Protein AF-W1TYW4-F1 (afdb_monomer)

Sequence (123 aa):
MKIKEFNYKGFNCFIKRISMGSLSGLALGLKDFRRNSRGWLCGYVALPEGHPLHGKKYYEMDDEINDVPHFGLTYSEFEGDDWVIGFDCNHAFDTPATNTVEFVEGNIKEIVDTILEIYPEGE

Secondary structure (DSSP, 8-state):
-EEEEEEETTEEEEEEEE---TTHHHHS--SGGGG-TT-EEEEEEEE-TT-TTTT--GGGS-HHHHSSSTT---EEEEETTEEEEEEE---TT--GGGSSHHHHHHHHHHHHHHHHHHS-TT-

Solvent-accessible surface area (backbone atoms only — not 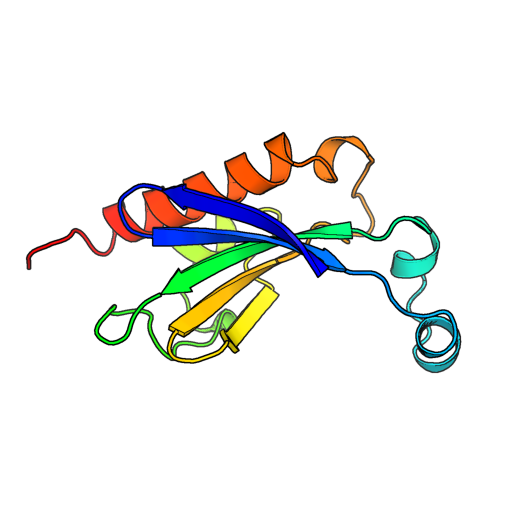comparable to full-atom values): 7156 Å² total; per-residue (Å²): 88,79,78,46,74,48,76,54,96,88,34,50,31,39,33,31,46,50,63,81,56,88,68,57,57,71,76,67,75,53,67,68,71,71,78,45,94,84,38,32,42,28,29,32,43,41,31,49,85,88,42,94,64,45,82,54,44,41,91,71,51,58,63,78,52,26,61,68,21,71,94,21,49,76,35,51,48,75,61,88,86,26,30,30,38,26,30,57,41,79,52,92,83,56,48,77,76,54,49,37,72,69,48,36,50,51,35,44,48,52,38,52,52,46,45,44,72,77,57,54,92,89,126

pLDDT: mean 86.85, std 16.68, range [41.28, 98.62]

Radius of gyration: 14.81 Å; Cα contacts (8 Å, |Δi|>4): 207; chains: 1; bounding box: 27×28×47 Å

Organism: NCBI:txid1403946

Foldseek 3Di:
DWPDWDDDPNWTKTKDFDADDPVVCVVPVPPLRVPDPRGAIKIKTWDAPPQPCWPPFQVRDDCLLQPQADRGWDDWDDDPRTIMTIGIQRDSPHDVVCRDPVNRVVRNNSNVVSSCVVRPPDD

Mean predicted aligned error: 6.23 Å

Structure (mmCIF, N/CA/C/O backbone):
data_AF-W1TYW4-F1
#
_entry.id   AF-W1TYW4-F1
#
loop_
_atom_site.group_PDB
_atom_site.id
_atom_site.type_symbol
_atom_site.label_atom_id
_atom_site.label_alt_id
_atom_site.label_comp_id
_atom_site.label_asym_id
_atom_site.label_entity_id
_atom_site.label_seq_id
_atom_site.pdbx_PDB_ins_code
_atom_site.Cartn_x
_atom_site.Cartn_y
_atom_site.Cartn_z
_atom_site.occupancy
_atom_site.B_iso_or_equiv
_atom_site.auth_seq_id
_atom_site.auth_comp_id
_atom_site.auth_asym_id
_atom_site.auth_atom_id
_atom_site.pdbx_PDB_model_num
ATOM 1 N N . MET A 1 1 ? 0.417 -14.014 -6.531 1.00 82.00 1 MET A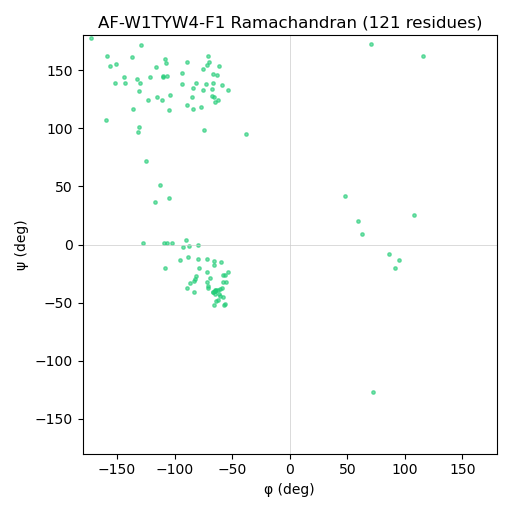 N 1
ATOM 2 C CA . MET A 1 1 ? 1.186 -14.811 -5.538 1.00 82.00 1 MET A CA 1
ATOM 3 C C . MET A 1 1 ? 1.861 -13.851 -4.570 1.00 82.00 1 MET A C 1
ATOM 5 O O . MET A 1 1 ? 2.451 -12.891 -5.060 1.00 82.00 1 MET A O 1
ATOM 9 N N . LYS A 1 2 ? 1.766 -14.068 -3.249 1.00 89.50 2 LYS A N 1
ATO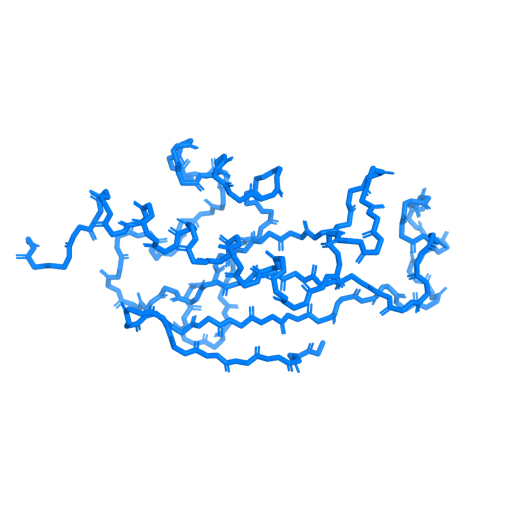M 10 C CA . LYS A 1 2 ? 2.559 -13.303 -2.271 1.00 89.50 2 LYS A CA 1
ATOM 11 C C . LYS A 1 2 ? 4.032 -13.679 -2.437 1.00 89.50 2 LYS A C 1
ATOM 13 O O . LYS A 1 2 ? 4.355 -14.861 -2.503 1.00 89.50 2 LYS A O 1
ATOM 18 N N . ILE A 1 3 ? 4.895 -12.683 -2.597 1.00 94.69 3 ILE A N 1
ATOM 19 C CA . ILE A 1 3 ? 6.341 -12.884 -2.769 1.00 94.69 3 ILE A CA 1
ATOM 20 C C . ILE A 1 3 ? 7.139 -12.449 -1.540 1.00 94.69 3 ILE A C 1
ATOM 22 O O . ILE A 1 3 ? 8.277 -12.877 -1.378 1.00 94.69 3 ILE A O 1
ATOM 26 N N . LYS A 1 4 ? 6.548 -11.600 -0.695 1.00 97.56 4 LYS A N 1
ATOM 27 C CA . LYS A 1 4 ? 7.109 -11.150 0.574 1.00 97.56 4 LYS A CA 1
ATOM 28 C C . LYS A 1 4 ? 5.971 -10.807 1.525 1.00 97.56 4 LYS A C 1
ATOM 30 O O . LYS A 1 4 ? 4.997 -10.189 1.104 1.00 97.56 4 LYS A O 1
ATOM 35 N N . GLU A 1 5 ? 6.133 -11.185 2.783 1.00 98.12 5 GLU A N 1
ATOM 36 C CA . GLU A 1 5 ? 5.274 -10.806 3.904 1.00 98.12 5 GLU A CA 1
ATOM 37 C C . GLU A 1 5 ? 6.188 -10.307 5.022 1.00 98.12 5 GLU A C 1
ATOM 39 O O . GLU A 1 5 ? 7.282 -10.846 5.212 1.00 98.12 5 GLU A O 1
ATOM 44 N N . PHE A 1 6 ? 5.792 -9.240 5.704 1.00 98.38 6 PHE A N 1
ATOM 45 C CA . PHE A 1 6 ? 6.568 -8.634 6.778 1.00 98.38 6 PHE A CA 1
ATOM 46 C C . PHE A 1 6 ? 5.655 -7.857 7.724 1.00 98.38 6 PHE A C 1
ATOM 48 O O . PHE A 1 6 ? 4.595 -7.386 7.329 1.00 98.38 6 PHE A O 1
ATOM 55 N N . ASN A 1 7 ? 6.074 -7.711 8.978 1.00 98.19 7 ASN A N 1
ATOM 56 C CA . ASN A 1 7 ? 5.426 -6.793 9.905 1.00 98.19 7 ASN A CA 1
ATOM 57 C C . ASN A 1 7 ? 6.155 -5.446 9.875 1.00 98.19 7 ASN A C 1
ATOM 59 O O . ASN A 1 7 ? 7.390 -5.415 9.867 1.00 98.19 7 ASN A O 1
ATOM 63 N N . TYR A 1 8 ? 5.405 -4.349 9.876 1.00 98.25 8 TYR A N 1
ATOM 64 C CA . TYR A 1 8 ? 5.954 -3.009 10.024 1.00 98.25 8 TYR A CA 1
ATOM 65 C C . TYR A 1 8 ? 5.091 -2.202 10.988 1.00 98.25 8 TYR A C 1
ATOM 67 O O . TYR A 1 8 ? 3.912 -1.992 10.730 1.00 98.25 8 TYR A O 1
ATOM 75 N N . LYS A 1 9 ? 5.682 -1.797 12.121 1.00 96.44 9 LYS A N 1
ATOM 76 C CA . LYS A 1 9 ? 5.013 -1.036 13.192 1.00 96.44 9 LYS A CA 1
ATOM 77 C C . LYS A 1 9 ? 3.656 -1.630 13.613 1.00 96.44 9 LYS A C 1
ATOM 79 O O . LYS A 1 9 ? 2.694 -0.903 13.786 1.00 96.44 9 LYS A O 1
ATOM 84 N N . GLY A 1 10 ? 3.572 -2.956 13.734 1.00 95.50 10 GLY A N 1
ATOM 85 C CA . GLY A 1 10 ? 2.335 -3.640 14.126 1.00 95.50 10 GLY A CA 1
ATOM 86 C C . GLY A 1 10 ? 1.450 -4.070 12.953 1.00 95.50 10 GLY A C 1
ATOM 87 O O . GLY A 1 10 ? 0.727 -5.052 13.091 1.00 95.50 10 GLY A O 1
ATOM 88 N N . PHE A 1 11 ? 1.599 -3.479 11.766 1.00 97.25 11 PHE A N 1
ATOM 89 C CA . PHE A 1 11 ? 0.799 -3.828 10.592 1.00 97.25 11 PHE A CA 1
ATOM 90 C C . PHE A 1 11 ? 1.367 -5.033 9.844 1.00 97.25 11 PHE A C 1
ATOM 92 O O . PHE A 1 11 ? 2.568 -5.110 9.562 1.00 97.25 11 PHE A O 1
ATOM 99 N N . ASN A 1 12 ? 0.492 -5.968 9.468 1.00 97.88 12 ASN A N 1
ATOM 100 C CA . ASN A 1 12 ? 0.843 -7.034 8.538 1.00 97.88 12 ASN A CA 1
ATOM 101 C C . ASN A 1 12 ? 0.862 -6.476 7.109 1.00 97.88 12 ASN A C 1
ATOM 103 O O . ASN A 1 12 ? -0.142 -5.993 6.592 1.00 97.88 12 ASN A O 1
ATOM 107 N N . CYS A 1 13 ? 2.027 -6.544 6.479 1.00 98.44 13 CYS A N 1
ATOM 108 C CA . CYS A 1 13 ? 2.300 -5.976 5.174 1.00 98.44 13 CYS A CA 1
ATOM 109 C C . CYS A 1 13 ? 2.743 -7.070 4.211 1.00 98.44 13 CYS A C 1
ATOM 111 O O . CYS A 1 13 ? 3.484 -7.990 4.572 1.00 98.44 13 CYS A O 1
ATOM 113 N N . PHE A 1 14 ? 2.351 -6.965 2.946 1.00 98.25 14 PHE A N 1
ATOM 114 C CA . PHE A 1 14 ? 2.778 -7.946 1.959 1.00 98.25 14 PHE A CA 1
ATOM 115 C C . PHE A 1 14 ? 2.883 -7.381 0.552 1.00 98.25 14 PHE A C 1
ATOM 117 O O . PHE A 1 14 ? 2.237 -6.410 0.174 1.00 98.25 14 PHE A O 1
ATOM 124 N N . ILE A 1 15 ? 3.718 -8.042 -0.246 1.00 98.06 15 ILE A N 1
ATOM 125 C CA . ILE A 1 15 ? 3.943 -7.730 -1.652 1.00 98.06 15 ILE A CA 1
ATOM 126 C C . ILE A 1 15 ? 3.462 -8.914 -2.473 1.00 98.06 15 ILE A C 1
ATOM 128 O O . ILE A 1 15 ? 3.894 -10.055 -2.264 1.0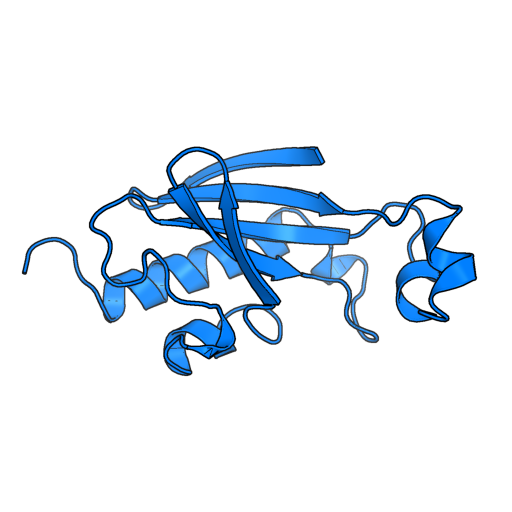0 98.06 15 ILE A O 1
ATOM 132 N N . LYS A 1 16 ? 2.593 -8.650 -3.448 1.00 95.56 16 LYS A N 1
ATOM 133 C CA . LYS A 1 16 ? 2.157 -9.659 -4.418 1.00 95.56 16 LYS A CA 1
ATOM 134 C C . LYS A 1 16 ? 2.726 -9.354 -5.786 1.00 95.56 16 LYS A C 1
ATOM 136 O O . LYS A 1 16 ? 2.781 -8.208 -6.210 1.00 95.56 16 LYS A O 1
ATOM 141 N N . ARG A 1 17 ? 3.067 -10.418 -6.507 1.00 93.31 17 ARG A N 1
ATOM 142 C CA . ARG A 1 17 ? 3.243 -10.369 -7.956 1.00 93.31 17 ARG A CA 1
ATOM 143 C C . ARG A 1 17 ? 1.906 -10.666 -8.623 1.00 93.31 17 ARG A C 1
ATOM 145 O O . ARG A 1 17 ? 1.349 -11.754 -8.413 1.00 93.31 17 ARG A O 1
ATOM 152 N N . ILE A 1 18 ? 1.427 -9.710 -9.411 1.00 88.12 18 ILE A N 1
ATOM 153 C CA . ILE A 1 18 ? 0.194 -9.785 -10.190 1.00 88.12 18 ILE A CA 1
ATOM 154 C C . ILE A 1 18 ? 0.560 -9.843 -11.676 1.00 88.12 18 ILE A C 1
ATOM 156 O O . ILE A 1 18 ? 1.284 -9.001 -12.202 1.00 88.12 18 ILE A O 1
ATOM 160 N N . SER A 1 19 ? 0.071 -10.872 -12.362 1.00 78.94 19 SER A N 1
ATOM 161 C CA . SER A 1 19 ? 0.187 -11.025 -13.812 1.00 78.94 19 SER A CA 1
ATOM 162 C C . SER A 1 19 ? -1.186 -11.361 -14.378 1.00 78.94 19 SER A C 1
ATOM 164 O O . SER A 1 19 ? -1.831 -12.284 -13.880 1.00 78.94 19 SER A O 1
ATOM 166 N N . MET A 1 20 ? -1.622 -10.685 -15.442 1.00 60.31 20 MET A N 1
ATOM 167 C CA . MET A 1 20 ? -2.746 -11.194 -16.229 1.00 60.31 20 MET A CA 1
ATOM 168 C C . MET A 1 20 ? -2.327 -12.501 -16.912 1.00 60.31 20 MET A C 1
ATOM 170 O O . MET A 1 20 ? -1.309 -12.548 -17.603 1.00 60.31 20 MET A O 1
ATOM 174 N N . GLY A 1 21 ? -3.111 -13.565 -16.729 1.00 53.72 21 GLY A N 1
ATOM 175 C CA . GLY A 1 21 ? -2.969 -14.785 -17.525 1.00 53.72 21 GLY A CA 1
ATOM 176 C C . GLY A 1 21 ? -3.207 -14.494 -19.012 1.00 53.72 21 GLY A C 1
ATOM 177 O O . GLY A 1 21 ? -3.922 -13.554 -19.360 1.00 53.72 21 GLY A O 1
ATOM 178 N N . SER A 1 22 ? -2.629 -15.294 -19.916 1.00 49.34 22 SER A N 1
ATOM 179 C CA . SER A 1 22 ? -2.610 -14.984 -21.360 1.00 49.34 22 SER A CA 1
ATOM 180 C C . SER A 1 22 ? -3.993 -14.844 -22.018 1.00 49.34 22 SER A C 1
ATOM 182 O O . SER A 1 22 ? -4.081 -14.322 -23.127 1.00 49.34 22 SER A O 1
ATOM 184 N N . LEU A 1 23 ? -5.069 -15.292 -21.360 1.00 44.94 23 LEU A N 1
ATOM 185 C CA . LEU A 1 23 ? -6.440 -15.188 -21.860 1.00 44.94 23 LEU A CA 1
ATOM 186 C C . LEU A 1 23 ? -7.103 -13.826 -21.574 1.00 44.94 23 LEU A C 1
ATOM 188 O O . LEU A 1 23 ? -7.911 -13.368 -22.378 1.00 44.94 23 LEU A O 1
ATOM 192 N N . SER A 1 24 ? -6.769 -13.150 -20.470 1.00 47.06 24 SER A N 1
ATOM 193 C CA . SER A 1 24 ? -7.483 -11.931 -20.048 1.00 47.06 24 SER A CA 1
ATOM 194 C C . SER A 1 24 ? -7.001 -10.665 -20.768 1.00 47.06 24 SER A C 1
ATOM 196 O O . SER A 1 24 ? -7.798 -9.771 -21.054 1.00 47.06 24 SER A O 1
ATOM 198 N N . GLY A 1 25 ? -5.727 -10.619 -21.174 1.00 46.28 25 GLY A N 1
ATOM 199 C CA . GLY A 1 25 ? -5.161 -9.506 -21.949 1.00 46.28 25 GLY A CA 1
ATOM 200 C C . GLY A 1 25 ? -5.631 -9.431 -23.411 1.00 46.28 25 GLY A C 1
ATOM 201 O O . GLY A 1 25 ? -5.393 -8.422 -24.083 1.00 46.28 25 GLY A O 1
ATOM 202 N N . LEU A 1 26 ? -6.280 -10.480 -23.934 1.00 46.09 26 LEU A N 1
ATOM 203 C CA . LEU A 1 26 ? -6.916 -10.454 -25.258 1.00 46.09 26 LEU A CA 1
ATOM 204 C C . LEU A 1 26 ? -8.351 -9.907 -25.186 1.00 46.09 26 LEU A C 1
ATOM 206 O O . LEU A 1 26 ? -8.779 -9.224 -26.111 1.00 46.09 26 LEU A O 1
ATOM 210 N N . ALA A 1 27 ? -9.060 -10.166 -24.082 1.00 42.81 27 ALA A N 1
ATOM 211 C CA . ALA A 1 27 ? -10.473 -9.826 -23.921 1.00 42.81 27 ALA A CA 1
ATOM 212 C C . ALA A 1 27 ? -10.730 -8.360 -23.524 1.00 42.81 27 ALA A C 1
ATOM 214 O O . ALA A 1 27 ? -11.789 -7.831 -23.842 1.00 42.81 27 ALA A O 1
ATOM 215 N N . LEU A 1 28 ? -9.783 -7.694 -22.852 1.00 47.03 28 LEU A N 1
ATOM 216 C CA . LEU A 1 28 ? -10.030 -6.379 -22.235 1.00 47.03 28 LEU A CA 1
ATOM 217 C C . LEU A 1 28 ? -9.336 -5.185 -22.909 1.00 47.03 28 LEU A C 1
ATOM 219 O O . LEU A 1 28 ? -9.462 -4.066 -22.432 1.00 47.03 28 LEU A O 1
ATOM 223 N N . GLY A 1 29 ? -8.593 -5.374 -24.006 1.00 41.28 29 GLY A N 1
ATOM 224 C CA . GLY A 1 29 ? -7.969 -4.250 -24.730 1.00 41.28 29 GLY A CA 1
ATOM 225 C C . GLY A 1 29 ? -6.924 -3.444 -23.932 1.00 41.28 29 GLY A C 1
ATOM 226 O O . GLY A 1 29 ? -6.451 -2.416 -24.414 1.00 41.28 29 GLY A O 1
ATOM 227 N N . LEU A 1 30 ? -6.528 -3.916 -22.746 1.00 50.75 30 LEU A N 1
ATOM 228 C CA . LEU A 1 30 ? -5.559 -3.271 -21.859 1.00 50.75 30 LEU A CA 1
ATOM 229 C C . LEU A 1 30 ? -4.140 -3.458 -22.420 1.00 50.75 30 LEU A C 1
ATOM 231 O O . LEU A 1 30 ? -3.525 -4.518 -22.280 1.00 50.75 30 LEU A O 1
ATOM 235 N N . LYS A 1 31 ? -3.628 -2.436 -23.114 1.00 47.50 31 LYS A N 1
ATOM 236 C CA . LYS A 1 31 ? -2.285 -2.444 -23.723 1.00 47.50 31 LYS A CA 1
ATOM 237 C C . LYS A 1 31 ? -1.159 -2.412 -22.682 1.00 47.50 31 LYS A C 1
ATOM 239 O O . LYS A 1 31 ? -0.099 -2.979 -22.948 1.00 47.50 31 LYS A O 1
ATOM 244 N N . ASP A 1 32 ? -1.391 -1.824 -21.511 1.00 51.66 32 ASP A N 1
ATOM 245 C CA . ASP A 1 32 ? -0.331 -1.550 -20.528 1.00 51.66 32 ASP A CA 1
ATOM 246 C C . ASP A 1 32 ? 0.209 -2.821 -19.853 1.00 51.66 32 ASP A C 1
ATOM 248 O O . ASP A 1 32 ? 1.422 -2.999 -19.731 1.00 51.66 32 ASP A O 1
ATOM 252 N N . PHE A 1 33 ? -0.653 -3.811 -19.597 1.00 50.81 33 PHE A N 1
ATOM 253 C CA . PHE A 1 33 ? -0.247 -5.114 -19.048 1.00 50.81 33 PHE A CA 1
ATOM 254 C C . PHE A 1 33 ? 0.647 -5.947 -19.985 1.00 50.81 33 PHE A C 1
ATOM 256 O O . PHE A 1 33 ? 1.307 -6.884 -19.535 1.00 50.81 33 PHE A O 1
ATOM 263 N N . ARG A 1 34 ? 0.697 -5.641 -21.291 1.00 51.94 34 ARG A N 1
ATOM 264 C CA . ARG A 1 34 ? 1.481 -6.427 -22.265 1.00 51.94 34 ARG A CA 1
ATOM 265 C C . ARG A 1 34 ? 2.976 -6.107 -22.251 1.00 51.94 34 ARG A C 1
ATOM 267 O O . ARG A 1 34 ? 3.742 -6.848 -22.864 1.00 51.94 34 ARG A O 1
ATOM 274 N N . ARG A 1 35 ? 3.411 -5.028 -21.587 1.00 57.19 35 ARG A N 1
ATOM 275 C CA . ARG A 1 35 ? 4.826 -4.611 -21.599 1.00 57.19 35 ARG A CA 1
ATOM 276 C C . ARG A 1 35 ? 5.709 -5.432 -20.658 1.00 57.19 35 ARG A C 1
ATOM 278 O O . ARG A 1 35 ? 6.915 -5.484 -20.878 1.00 57.19 35 ARG A O 1
ATOM 285 N N . ASN A 1 36 ? 5.135 -6.112 -19.661 1.00 62.75 36 ASN A N 1
ATOM 286 C CA . ASN A 1 36 ? 5.900 -6.876 -18.679 1.00 62.75 36 ASN A CA 1
ATOM 287 C C . ASN A 1 36 ? 5.348 -8.298 -18.473 1.00 62.75 36 ASN A C 1
ATOM 289 O O . ASN A 1 36 ? 4.453 -8.538 -17.665 1.00 62.75 36 ASN A O 1
ATOM 293 N N . SER A 1 37 ? 5.950 -9.276 -19.159 1.00 65.50 37 SER A N 1
ATOM 294 C CA . SER A 1 37 ? 5.589 -10.698 -19.033 1.00 65.50 37 SER A CA 1
ATOM 295 C C . SER A 1 37 ? 5.891 -11.306 -17.657 1.00 65.50 37 SER A C 1
ATOM 297 O O . SER A 1 37 ? 5.393 -12.386 -17.349 1.00 65.50 37 SER A O 1
ATOM 299 N N . ARG A 1 38 ? 6.690 -10.633 -16.815 1.00 73.88 38 ARG A N 1
ATOM 300 C CA . ARG A 1 38 ? 7.020 -11.081 -15.451 1.00 73.88 38 ARG A CA 1
ATOM 301 C C . ARG A 1 38 ? 5.995 -10.617 -14.411 1.00 73.88 38 ARG A C 1
ATOM 303 O O . ARG A 1 38 ? 6.149 -10.941 -13.233 1.00 73.88 38 ARG A O 1
ATOM 310 N N . GLY A 1 39 ? 4.975 -9.861 -14.821 1.00 86.69 39 GLY A N 1
ATOM 311 C CA . GLY A 1 39 ? 4.004 -9.253 -13.917 1.00 86.69 39 GLY A CA 1
ATOM 312 C C . GLY A 1 39 ? 4.587 -8.111 -13.082 1.00 86.69 39 GLY A C 1
ATOM 313 O O . GLY A 1 39 ? 5.800 -7.859 -13.063 1.00 86.69 39 GLY A O 1
ATOM 314 N N . TRP A 1 40 ? 3.696 -7.435 -12.373 1.00 90.50 40 TRP A N 1
ATOM 315 C CA . TRP A 1 40 ? 3.993 -6.257 -11.570 1.00 90.50 40 TRP A CA 1
ATOM 316 C C . TRP A 1 40 ? 3.879 -6.568 -10.087 1.00 90.50 40 TRP A C 1
ATOM 318 O O . TRP A 1 40 ? 3.086 -7.418 -9.674 1.00 90.50 40 TRP A O 1
ATOM 328 N N . LEU A 1 41 ? 4.741 -5.932 -9.307 1.00 94.81 41 LEU A N 1
ATOM 329 C CA . LEU A 1 41 ? 4.679 -5.948 -7.863 1.00 94.81 41 LEU A CA 1
ATOM 330 C C . LEU A 1 41 ? 3.656 -4.912 -7.407 1.00 94.81 41 LEU A C 1
ATOM 332 O O . LEU A 1 41 ? 3.559 -3.827 -7.967 1.00 94.81 41 LEU A O 1
ATOM 336 N N . CYS A 1 42 ? 2.879 -5.294 -6.408 1.00 95.88 42 CYS A N 1
ATOM 337 C CA . CYS A 1 42 ? 1.844 -4.476 -5.795 1.00 95.88 42 CYS A CA 1
ATOM 338 C C . CYS A 1 42 ? 2.018 -4.583 -4.280 1.00 95.88 42 CYS A C 1
ATOM 340 O O . CYS A 1 42 ? 2.362 -5.669 -3.785 1.00 95.88 42 CYS A O 1
ATOM 342 N N . GLY A 1 43 ? 1.798 -3.480 -3.572 1.00 97.88 43 GLY A N 1
ATOM 343 C CA . GLY A 1 43 ? 1.973 -3.393 -2.127 1.00 97.88 43 GLY A CA 1
ATOM 344 C C . GLY A 1 43 ? 0.643 -3.342 -1.394 1.00 97.88 43 GLY A C 1
ATOM 345 O O . GLY A 1 43 ? -0.325 -2.784 -1.905 1.00 97.88 43 GLY A O 1
ATOM 346 N N . TYR A 1 44 ? 0.603 -3.956 -0.212 1.00 98.31 44 TYR A N 1
ATOM 347 C CA . TYR A 1 44 ? -0.619 -4.114 0.567 1.00 98.31 44 TYR A CA 1
ATOM 348 C C . TYR A 1 44 ? -0.352 -3.993 2.067 1.00 98.31 44 TYR A C 1
ATOM 350 O O . TYR A 1 44 ? 0.666 -4.491 2.564 1.00 98.31 44 TYR A O 1
ATOM 358 N N . VAL A 1 45 ? -1.314 -3.397 2.768 1.00 98.38 45 VAL A N 1
ATOM 359 C CA . VAL A 1 45 ? -1.367 -3.259 4.226 1.00 98.38 45 VAL A CA 1
ATOM 360 C C . VAL A 1 45 ? -2.675 -3.877 4.707 1.00 98.38 45 VAL A C 1
ATOM 362 O O . VAL A 1 45 ? -3.750 -3.506 4.236 1.00 98.38 45 VAL A O 1
ATOM 365 N N . ALA A 1 46 ? -2.582 -4.837 5.623 1.00 98.12 46 ALA A N 1
ATOM 366 C CA . ALA A 1 46 ? -3.738 -5.391 6.309 1.00 98.12 46 ALA A CA 1
ATOM 367 C C . ALA A 1 46 ? -4.091 -4.513 7.512 1.00 98.12 46 ALA A C 1
ATOM 369 O O . ALA A 1 46 ? -3.241 -4.219 8.356 1.00 98.12 46 ALA A O 1
ATOM 370 N N . LEU A 1 47 ? -5.352 -4.107 7.570 1.00 97.12 47 LEU A N 1
ATOM 371 C CA . LEU A 1 47 ? -5.952 -3.350 8.652 1.00 97.12 47 LEU A CA 1
ATOM 372 C C . LEU A 1 47 ? -6.821 -4.330 9.449 1.00 97.12 47 LEU A C 1
ATOM 374 O O . LEU A 1 47 ? -7.773 -4.865 8.875 1.00 97.12 47 LEU A O 1
ATOM 378 N N . PRO A 1 48 ? -6.501 -4.602 10.725 1.00 93.81 48 PRO A N 1
ATOM 379 C CA . PRO A 1 48 ? -7.273 -5.537 11.534 1.00 93.81 48 PRO A CA 1
ATOM 380 C C . PRO A 1 48 ? -8.642 -4.962 11.909 1.00 93.81 48 PRO A C 1
ATOM 382 O O . PRO A 1 48 ? -8.868 -3.745 11.864 1.00 93.81 48 PRO A O 1
ATOM 385 N N . GLU A 1 49 ? -9.556 -5.842 12.320 1.00 92.50 49 GLU A N 1
ATOM 386 C CA . GLU A 1 49 ? -10.845 -5.442 12.886 1.00 92.50 49 GLU A CA 1
ATOM 387 C C . GLU A 1 49 ? -10.639 -4.455 14.051 1.00 92.50 49 GLU A C 1
ATOM 389 O O . GLU A 1 49 ? -9.796 -4.656 14.926 1.00 92.50 49 GLU A O 1
ATOM 394 N N . GLY A 1 50 ? -11.399 -3.356 14.043 1.00 91.44 50 GLY A N 1
ATOM 395 C CA . GLY A 1 50 ? -11.274 -2.264 15.014 1.00 91.44 50 GLY A CA 1
ATOM 396 C C . GLY A 1 50 ? -10.394 -1.094 14.561 1.00 91.44 50 GLY A C 1
ATOM 397 O O . GLY A 1 50 ? -10.489 -0.022 15.154 1.00 91.44 50 GLY A O 1
ATOM 398 N N . HIS A 1 51 ? -9.602 -1.236 13.491 1.00 93.75 51 HIS A N 1
ATOM 399 C CA . HIS A 1 51 ? -8.879 -0.100 12.913 1.00 93.75 51 HIS A CA 1
ATOM 400 C C . HIS A 1 51 ? -9.865 0.923 12.294 1.00 93.75 51 HIS A C 1
ATOM 402 O O . HIS A 1 51 ? -10.787 0.505 11.590 1.00 93.75 51 HIS A O 1
ATOM 408 N N . PRO A 1 52 ? -9.682 2.252 12.451 1.00 94.62 52 PRO A N 1
ATOM 409 C CA . PRO A 1 52 ? -10.621 3.268 11.937 1.00 94.62 52 PRO A CA 1
ATOM 410 C C . PRO A 1 52 ? -10.877 3.226 10.421 1.00 94.62 52 PRO A C 1
ATOM 412 O O . PRO A 1 52 ? -11.925 3.652 9.934 1.00 94.62 52 PRO A O 1
ATOM 415 N N . LEU A 1 53 ? -9.904 2.714 9.665 1.00 95.25 53 LEU A N 1
ATOM 416 C CA . LEU A 1 53 ? -9.983 2.544 8.208 1.00 95.25 53 LEU A CA 1
ATOM 417 C C . LEU A 1 53 ? -10.502 1.161 7.775 1.00 95.25 53 LEU A C 1
ATOM 419 O O . LEU A 1 53 ? -10.642 0.900 6.579 1.00 95.25 53 LEU A O 1
ATOM 423 N N . HIS A 1 54 ? -10.787 0.263 8.719 1.00 96.31 54 HIS A N 1
ATOM 424 C CA . HIS A 1 54 ? -11.316 -1.060 8.415 1.00 96.31 54 HIS A CA 1
ATOM 425 C C . HIS A 1 54 ? -12.686 -0.953 7.725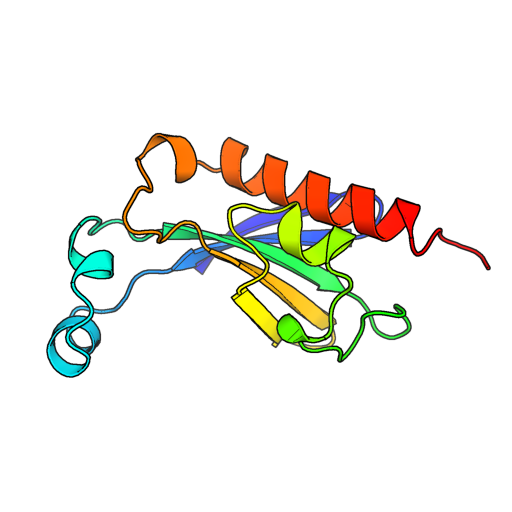 1.00 96.31 54 HIS A C 1
ATOM 427 O O . HIS A 1 54 ? -13.619 -0.347 8.249 1.00 96.31 54 HIS A O 1
ATOM 433 N N . GLY A 1 55 ? -12.819 -1.555 6.541 1.00 96.69 55 GLY A N 1
ATOM 434 C CA . GLY A 1 55 ? -14.044 -1.531 5.736 1.00 96.69 55 GLY A CA 1
ATOM 435 C C . GLY A 1 55 ? -14.199 -0.318 4.812 1.00 96.69 55 GLY A C 1
ATOM 436 O O . GLY A 1 55 ? -15.093 -0.335 3.966 1.00 96.69 55 GLY A O 1
ATOM 437 N N . LYS A 1 56 ? -13.335 0.703 4.913 1.00 96.75 56 LYS A N 1
ATOM 438 C CA . LYS A 1 56 ? -13.358 1.856 3.999 1.00 96.75 56 LYS A CA 1
ATOM 439 C C . LYS A 1 56 ? -12.779 1.483 2.639 1.00 96.75 56 LYS A C 1
ATOM 441 O O . LYS A 1 56 ? -11.709 0.874 2.554 1.00 96.75 56 LYS A O 1
ATOM 446 N N . LYS A 1 57 ? -13.454 1.850 1.554 1.00 97.00 57 LYS A N 1
ATOM 447 C CA . LYS A 1 57 ? -12.917 1.675 0.205 1.00 97.00 57 LYS A CA 1
ATOM 448 C C . LYS A 1 57 ? -11.784 2.667 -0.054 1.00 97.00 57 LYS A C 1
ATOM 450 O O . LYS A 1 57 ? -11.732 3.730 0.552 1.00 97.00 57 LYS A O 1
ATOM 455 N N . TYR A 1 58 ? -10.869 2.322 -0.959 1.00 93.31 58 TYR A N 1
ATOM 456 C CA . TYR A 1 58 ? -9.676 3.136 -1.226 1.00 93.31 58 TYR A CA 1
ATOM 457 C C . TYR A 1 58 ? -10.025 4.571 -1.663 1.00 93.31 58 TYR A C 1
ATOM 459 O O . TYR A 1 58 ? -9.331 5.504 -1.293 1.00 93.31 58 TYR A O 1
ATOM 467 N N . TYR A 1 59 ? -11.144 4.761 -2.370 1.00 93.00 59 TYR A N 1
ATOM 468 C CA . TYR A 1 59 ? -11.651 6.076 -2.788 1.00 93.00 59 TYR A CA 1
ATOM 469 C C . TYR A 1 59 ? -12.395 6.850 -1.682 1.00 93.00 59 TYR A C 1
ATOM 471 O O . TYR A 1 59 ? -12.912 7.933 -1.938 1.00 93.00 59 TYR A O 1
ATOM 479 N N . GLU A 1 60 ? -12.511 6.278 -0.483 1.00 95.31 60 GLU A N 1
ATOM 480 C CA . GLU A 1 60 ? -13.071 6.915 0.718 1.00 95.31 60 GLU A CA 1
ATOM 481 C C . GLU A 1 60 ? -11.973 7.284 1.732 1.00 95.31 60 GLU A C 1
ATOM 483 O O . GLU A 1 60 ? -12.283 7.750 2.831 1.00 95.31 60 GLU A O 1
ATOM 488 N N . MET A 1 61 ? -10.706 7.013 1.401 1.00 92.12 61 MET A N 1
ATOM 489 C CA . MET A 1 61 ? -9.555 7.341 2.240 1.00 92.12 61 MET A CA 1
ATOM 490 C C . MET A 1 61 ? -9.254 8.834 2.165 1.00 92.12 61 MET A C 1
ATOM 492 O O . MET A 1 61 ? -9.505 9.467 1.143 1.00 92.12 61 MET A O 1
ATOM 496 N N . ASP A 1 62 ? -8.689 9.374 3.244 1.00 92.31 62 ASP A N 1
ATOM 497 C CA . ASP A 1 62 ? -8.181 10.743 3.258 1.00 92.31 62 ASP A CA 1
ATOM 498 C C . ASP A 1 62 ? -7.101 10.902 2.174 1.00 92.31 62 ASP A C 1
ATOM 500 O O . ASP A 1 62 ? -6.241 10.026 2.031 1.00 92.31 62 ASP A O 1
ATOM 504 N N . ASP A 1 63 ? -7.129 12.014 1.430 1.00 93.31 63 ASP A N 1
ATOM 505 C CA . ASP A 1 63 ? -6.180 12.283 0.335 1.00 93.31 63 ASP A CA 1
ATOM 506 C C . ASP A 1 63 ? -4.720 12.192 0.820 1.00 93.31 63 ASP A C 1
ATOM 508 O O . ASP A 1 63 ? -3.851 11.715 0.098 1.00 93.31 63 ASP A O 1
ATOM 512 N N . GLU A 1 64 ? -4.461 12.552 2.083 1.00 93.88 64 GLU A N 1
ATOM 513 C CA . GLU A 1 64 ? -3.150 12.421 2.733 1.00 93.88 64 GLU A CA 1
ATOM 514 C C . GLU A 1 64 ? -2.639 10.973 2.753 1.00 93.88 64 GLU A C 1
ATOM 516 O O . GLU A 1 64 ? -1.454 10.748 2.546 1.00 93.88 64 GLU A O 1
ATOM 521 N N . ILE A 1 65 ? -3.515 9.984 2.949 1.00 94.56 65 ILE A N 1
ATOM 522 C CA . ILE A 1 65 ? -3.152 8.558 2.907 1.00 94.56 65 ILE A CA 1
ATOM 523 C C . ILE A 1 65 ? -3.138 8.063 1.466 1.00 94.56 65 ILE A C 1
ATOM 525 O O . ILE A 1 65 ? -2.279 7.263 1.089 1.00 94.56 65 ILE A O 1
ATOM 529 N N . ASN A 1 66 ? -4.117 8.496 0.669 1.00 93.06 66 ASN A N 1
ATOM 530 C CA . ASN A 1 66 ? -4.280 8.012 -0.689 1.00 93.06 66 ASN A CA 1
ATOM 531 C C . ASN A 1 66 ? -3.120 8.440 -1.591 1.00 93.06 66 ASN A C 1
ATOM 533 O O . ASN A 1 66 ? -2.657 7.612 -2.361 1.00 93.06 66 ASN A O 1
ATOM 537 N N . ASP A 1 67 ? -2.626 9.672 -1.481 1.00 91.94 67 ASP A N 1
ATOM 538 C CA . ASP A 1 67 ? -1.689 10.257 -2.452 1.00 91.94 67 ASP A CA 1
ATOM 539 C C . ASP A 1 67 ? -0.206 9.983 -2.150 1.00 91.94 67 ASP A C 1
ATOM 541 O O . ASP A 1 67 ? 0.656 10.238 -2.994 1.00 91.94 67 ASP A O 1
ATOM 545 N N . VAL A 1 68 ? 0.101 9.460 -0.961 1.00 93.19 68 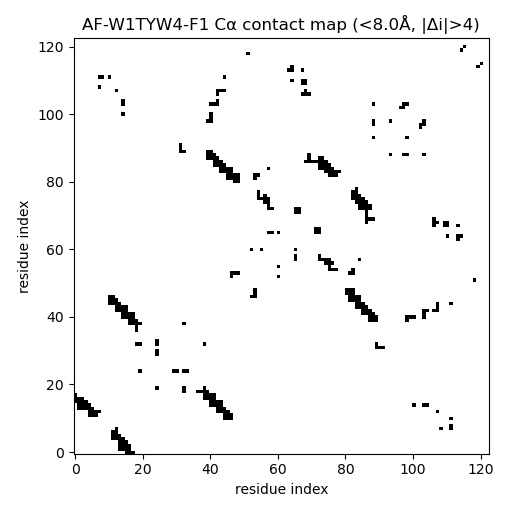VAL A N 1
ATOM 546 C CA . VAL A 1 68 ? 1.459 9.077 -0.547 1.00 93.19 68 VAL A CA 1
ATOM 547 C C . VAL A 1 68 ? 2.025 7.909 -1.367 1.00 93.19 68 VAL A C 1
ATOM 549 O O . VAL A 1 68 ? 3.128 8.043 -1.901 1.00 93.19 68 VAL A O 1
ATOM 552 N N . PRO A 1 69 ? 1.330 6.764 -1.510 1.00 90.62 69 PRO A N 1
ATOM 553 C CA . PRO A 1 69 ? 1.848 5.672 -2.313 1.00 90.62 69 PRO A CA 1
ATOM 554 C C . PRO A 1 69 ? 1.832 5.997 -3.803 1.00 90.62 69 PRO A C 1
ATOM 556 O O . PRO A 1 69 ? 1.040 6.792 -4.300 1.00 90.62 69 PRO A O 1
ATOM 559 N N . HIS A 1 70 ? 2.691 5.289 -4.530 1.00 89.25 70 HIS A N 1
ATOM 560 C CA . HIS A 1 70 ? 2.864 5.322 -5.978 1.00 89.25 70 HIS A CA 1
ATOM 561 C C . HIS A 1 70 ? 1.552 5.472 -6.767 1.00 89.25 70 HIS A C 1
ATOM 563 O O . HIS A 1 70 ? 0.889 4.488 -7.090 1.00 89.25 70 HIS A O 1
ATOM 569 N N . PHE A 1 71 ? 1.239 6.726 -7.111 1.00 89.75 71 PHE A N 1
ATOM 570 C CA . PHE A 1 71 ? 0.045 7.170 -7.843 1.00 89.75 71 PHE A CA 1
ATOM 571 C C . PHE A 1 71 ? -1.314 6.848 -7.208 1.00 89.75 71 PHE A C 1
ATOM 573 O O . PHE A 1 71 ? -2.326 6.895 -7.910 1.00 89.75 71 PHE A O 1
ATOM 580 N N . GLY A 1 72 ? -1.373 6.576 -5.908 1.00 94.12 72 GLY A N 1
ATOM 581 C CA . GLY A 1 72 ? -2.645 6.355 -5.234 1.00 94.12 72 GLY A CA 1
ATOM 582 C C . GLY A 1 72 ? -2.830 4.956 -4.665 1.00 94.12 72 GLY A C 1
ATOM 583 O O . GLY A 1 72 ? -2.206 3.987 -5.109 1.00 94.12 72 GLY A O 1
ATOM 584 N N . LEU A 1 73 ? -3.782 4.815 -3.743 1.00 95.50 73 LEU A N 1
ATOM 585 C CA . LEU A 1 73 ? -4.367 3.512 -3.448 1.00 95.50 73 LEU A CA 1
ATOM 586 C C . LEU A 1 73 ? -5.286 3.085 -4.601 1.00 95.50 73 LEU A C 1
ATOM 588 O O . LEU A 1 73 ? -6.078 3.863 -5.131 1.00 95.50 73 LEU A O 1
ATOM 592 N N . THR A 1 74 ? -5.211 1.810 -4.975 1.00 95.12 74 THR A N 1
ATOM 593 C CA . THR A 1 74 ? -6.008 1.220 -6.066 1.00 95.12 74 THR A CA 1
ATOM 594 C C . THR A 1 74 ? -6.759 -0.042 -5.642 1.00 95.12 74 THR A C 1
ATOM 596 O O . THR A 1 74 ? -7.461 -0.659 -6.446 1.00 95.12 74 THR A O 1
ATOM 599 N N . TYR A 1 75 ? -6.643 -0.434 -4.369 1.00 96.19 75 TYR A N 1
ATOM 600 C CA . TYR A 1 75 ? -7.216 -1.664 -3.838 1.00 96.19 75 TYR A CA 1
ATOM 601 C C . TYR A 1 75 ? -7.740 -1.495 -2.409 1.00 96.19 75 TYR A C 1
ATOM 603 O O . TYR A 1 75 ? -7.088 -0.877 -1.570 1.00 96.19 75 TYR A O 1
ATOM 611 N N . SER A 1 76 ? -8.908 -2.088 -2.136 1.00 96.94 76 SER A N 1
ATOM 612 C CA . SER A 1 76 ? -9.506 -2.185 -0.796 1.00 96.94 76 SER A CA 1
ATOM 613 C C . SER A 1 76 ? -10.550 -3.314 -0.733 1.00 96.94 76 SER A C 1
ATOM 615 O O . SER A 1 76 ? -11.649 -3.180 -1.298 1.00 96.94 76 SER A O 1
ATOM 617 N N . GLU A 1 77 ? -10.235 -4.419 -0.065 1.00 97.25 77 GLU A N 1
ATOM 618 C CA . GLU A 1 77 ? -11.119 -5.588 0.050 1.00 97.25 77 GLU A CA 1
ATOM 619 C C . GLU A 1 77 ? -10.746 -6.464 1.256 1.00 97.25 77 GLU A C 1
ATOM 621 O O . GLU A 1 77 ? -9.633 -6.382 1.771 1.00 97.25 77 GLU A O 1
ATOM 626 N N . PHE A 1 78 ? -11.662 -7.334 1.685 1.00 96.75 78 PHE A N 1
ATOM 627 C CA . PHE A 1 78 ? -11.362 -8.383 2.655 1.00 96.75 78 PHE A CA 1
ATOM 628 C C . PHE A 1 78 ? -10.415 -9.432 2.075 1.00 96.75 78 PHE A C 1
ATOM 630 O O . PHE A 1 78 ? -10.653 -9.981 0.995 1.00 96.75 78 PHE A O 1
ATOM 637 N N . GLU A 1 79 ? -9.395 -9.787 2.850 1.00 94.38 79 GLU A N 1
ATOM 638 C CA . GLU A 1 79 ? -8.583 -10.975 2.611 1.00 94.38 79 GLU A CA 1
ATOM 639 C C . GLU A 1 79 ? -8.437 -11.787 3.896 1.00 94.38 79 GLU A C 1
ATOM 641 O O . GLU A 1 79 ? -7.620 -11.480 4.760 1.00 94.38 79 GLU A O 1
ATOM 646 N N . GLY A 1 80 ? -9.218 -12.864 4.002 1.00 91.00 80 GLY A N 1
ATOM 647 C CA . GLY A 1 80 ? -9.390 -13.544 5.283 1.00 91.00 80 GLY A CA 1
ATOM 648 C C . GLY A 1 80 ? -10.253 -12.682 6.198 1.00 91.00 80 GLY A C 1
ATOM 649 O O . GLY A 1 80 ? -11.333 -12.268 5.779 1.00 91.00 80 GLY A O 1
ATOM 650 N N . ASP A 1 81 ? -9.759 -12.414 7.402 1.00 92.38 81 ASP A N 1
ATOM 651 C CA . ASP A 1 81 ? -10.474 -11.629 8.415 1.00 92.38 81 ASP A CA 1
ATOM 652 C C . ASP A 1 81 ? -10.086 -10.138 8.402 1.00 92.38 81 ASP A C 1
ATOM 654 O O . ASP A 1 81 ? -10.792 -9.318 8.982 1.00 92.38 81 ASP A O 1
ATOM 658 N N . ASP A 1 82 ? -9.000 -9.772 7.712 1.00 95.81 82 ASP A N 1
ATOM 659 C CA . ASP A 1 82 ? -8.492 -8.399 7.673 1.00 95.81 82 ASP A CA 1
ATOM 660 C C . ASP A 1 82 ? -9.041 -7.619 6.470 1.00 95.81 82 ASP A C 1
ATOM 662 O O . ASP A 1 82 ? -9.206 -8.152 5.363 1.00 95.81 82 ASP A O 1
ATOM 666 N N . TRP A 1 83 ? -9.233 -6.312 6.659 1.00 97.81 83 TRP A N 1
ATOM 667 C CA . TRP A 1 83 ? -9.466 -5.381 5.561 1.00 97.81 83 TRP A CA 1
ATOM 668 C C . TRP A 1 83 ? -8.134 -4.940 4.960 1.00 97.81 83 TRP A C 1
ATOM 670 O O . TRP A 1 83 ? -7.318 -4.306 5.622 1.00 97.81 83 TRP A O 1
ATOM 680 N N . VAL A 1 84 ? -7.891 -5.257 3.694 1.00 98.38 84 VAL A N 1
ATOM 681 C CA . VAL A 1 84 ? -6.616 -4.974 3.032 1.00 98.38 84 VAL A CA 1
ATOM 682 C C . VAL A 1 84 ? -6.759 -3.786 2.102 1.00 98.38 84 VAL A C 1
ATOM 684 O O . VAL A 1 84 ? -7.601 -3.806 1.208 1.00 98.38 84 VAL A O 1
ATOM 687 N N . ILE A 1 85 ? -5.866 -2.809 2.247 1.00 98.06 85 ILE A N 1
ATOM 688 C CA . ILE A 1 85 ? -5.676 -1.708 1.295 1.00 98.06 85 ILE A CA 1
ATOM 689 C C . ILE A 1 85 ? -4.370 -1.890 0.519 1.00 98.06 85 ILE A C 1
ATOM 691 O O . ILE A 1 85 ? -3.451 -2.564 0.991 1.00 98.06 85 ILE A O 1
ATOM 695 N N . GLY A 1 86 ? -4.263 -1.309 -0.674 1.00 97.44 86 GLY A N 1
ATOM 696 C CA . GLY A 1 86 ? -3.039 -1.420 -1.463 1.00 97.44 86 GLY A CA 1
ATOM 697 C C . GLY A 1 86 ? -2.994 -0.569 -2.723 1.00 97.44 86 GLY A C 1
ATOM 698 O O . GLY A 1 86 ? -3.957 0.111 -3.073 1.00 97.44 86 GLY A O 1
ATOM 699 N N . PHE A 1 87 ? -1.857 -0.653 -3.404 1.00 95.94 87 PHE A N 1
ATOM 700 C CA . PHE A 1 87 ? -1.534 0.053 -4.644 1.00 95.94 87 PHE A CA 1
ATOM 701 C C . PHE A 1 87 ? -0.827 -0.896 -5.620 1.00 95.94 87 PHE A C 1
ATOM 703 O O . PHE A 1 87 ? -0.269 -1.933 -5.229 1.00 95.94 87 PHE A O 1
ATOM 710 N N . ASP A 1 88 ? -0.815 -0.542 -6.901 1.00 93.19 88 ASP A N 1
ATOM 711 C CA . ASP A 1 88 ? -0.124 -1.299 -7.939 1.00 93.19 88 ASP A CA 1
ATOM 712 C C . ASP A 1 88 ? 1.012 -0.509 -8.588 1.00 93.19 88 ASP A C 1
ATOM 714 O O . ASP A 1 88 ? 0.992 0.711 -8.644 1.00 93.19 88 ASP A O 1
ATOM 718 N N . CYS A 1 89 ? 2.018 -1.215 -9.102 1.00 91.19 89 CYS A N 1
ATOM 719 C CA . CYS A 1 89 ? 3.087 -0.610 -9.897 1.00 91.19 89 CYS A CA 1
ATOM 720 C C . CYS A 1 89 ? 2.921 -0.928 -11.390 1.00 91.19 89 CYS A C 1
ATOM 722 O O . CYS A 1 89 ? 3.900 -1.264 -12.045 1.00 91.19 89 CYS A O 1
ATOM 724 N N . ASN A 1 90 ? 1.696 -0.915 -11.930 1.00 87.19 90 ASN A N 1
ATOM 725 C CA . ASN A 1 90 ? 1.414 -1.180 -13.346 1.00 87.19 90 ASN A CA 1
ATOM 726 C C . ASN A 1 90 ? 0.890 0.078 -14.065 1.00 87.19 90 ASN A C 1
ATOM 728 O O . ASN A 1 90 ? -0.114 0.058 -14.780 1.00 87.19 90 ASN A O 1
ATOM 732 N N . HIS A 1 91 ? 1.608 1.185 -13.923 1.00 84.44 91 HIS A N 1
ATOM 733 C CA . HIS A 1 91 ? 1.301 2.423 -14.626 1.00 84.44 91 HIS A CA 1
ATOM 734 C C . HIS A 1 91 ? 2.000 2.489 -15.987 1.00 84.44 91 HIS A C 1
ATOM 736 O O . HIS A 1 91 ? 3.042 1.875 -16.221 1.00 84.44 91 HIS A O 1
ATOM 742 N N . ALA A 1 92 ? 1.458 3.290 -16.910 1.00 80.69 92 ALA A N 1
ATOM 743 C CA . ALA A 1 92 ? 1.996 3.430 -18.270 1.00 80.69 92 ALA A CA 1
ATOM 744 C C . ALA A 1 92 ? 3.480 3.866 -18.313 1.00 80.69 92 ALA A C 1
ATOM 746 O O . ALA A 1 92 ? 4.195 3.555 -19.276 1.00 80.69 92 ALA A O 1
ATOM 747 N N . PHE A 1 93 ? 3.933 4.567 -17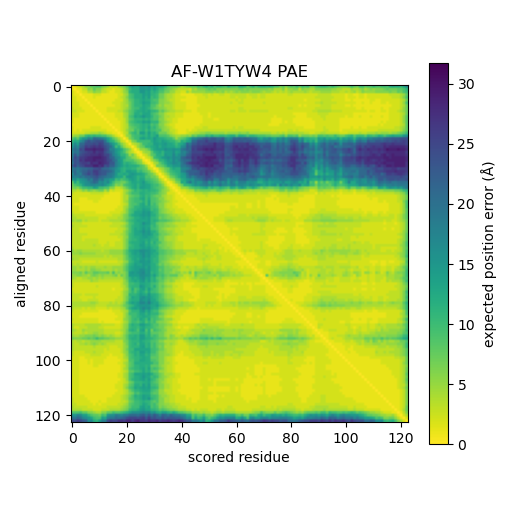.267 1.00 81.94 93 PHE A N 1
ATOM 748 C CA . PHE A 1 93 ? 5.291 5.091 -17.108 1.00 81.94 93 PHE A CA 1
ATOM 749 C C . PHE A 1 93 ? 6.164 4.269 -16.154 1.00 81.94 93 PHE A C 1
ATOM 751 O O . PHE A 1 93 ? 7.325 4.624 -15.951 1.00 81.94 93 PHE A O 1
ATOM 758 N N . ASP A 1 94 ? 5.641 3.174 -15.596 1.00 86.56 94 ASP A N 1
ATOM 759 C CA . ASP A 1 94 ? 6.417 2.324 -14.706 1.00 86.56 94 ASP A CA 1
ATOM 760 C C . ASP A 1 94 ? 7.559 1.615 -15.435 1.00 86.56 94 ASP A C 1
ATOM 762 O O . ASP A 1 94 ? 7.491 1.256 -16.616 1.00 86.56 94 ASP A O 1
ATOM 766 N N . THR A 1 95 ? 8.653 1.421 -14.704 1.00 88.25 95 THR A N 1
ATOM 767 C CA . THR A 1 95 ? 9.899 0.849 -15.217 1.00 88.25 95 THR A CA 1
ATOM 768 C C . THR A 1 95 ? 10.350 -0.296 -14.312 1.00 88.25 95 THR A C 1
ATOM 770 O O . THR A 1 95 ? 9.809 -0.478 -13.223 1.00 88.25 95 THR A O 1
ATOM 773 N N . PRO A 1 96 ? 11.382 -1.073 -14.687 1.00 89.38 96 PRO A N 1
ATOM 774 C CA . PRO A 1 96 ? 11.957 -2.052 -13.768 1.00 89.38 96 PRO A CA 1
ATOM 775 C C . PRO A 1 96 ? 12.385 -1.467 -12.412 1.00 89.38 96 PRO A C 1
ATOM 777 O O . PRO A 1 96 ? 12.428 -2.217 -11.444 1.00 89.38 96 PRO A O 1
ATOM 780 N N . ALA A 1 97 ? 12.671 -0.159 -12.327 1.00 91.19 97 ALA A N 1
ATOM 781 C CA . ALA A 1 97 ? 13.040 0.506 -11.078 1.00 91.19 97 ALA A CA 1
ATOM 782 C C . ALA A 1 97 ? 11.863 0.661 -10.098 1.00 91.19 97 ALA A C 1
ATOM 784 O O . ALA A 1 97 ? 12.079 0.570 -8.896 1.00 91.19 97 ALA A O 1
ATOM 785 N N . THR A 1 98 ? 10.633 0.830 -10.597 1.00 92.06 98 THR A N 1
ATOM 786 C CA . THR A 1 98 ? 9.408 0.893 -9.776 1.00 92.06 98 THR A CA 1
ATOM 787 C C . THR A 1 98 ? 8.770 -0.485 -9.568 1.00 92.06 98 THR A C 1
ATOM 789 O O . THR A 1 98 ? 7.736 -0.616 -8.930 1.00 92.06 98 THR A O 1
ATOM 792 N N . ASN A 1 99 ? 9.408 -1.550 -10.067 1.00 92.94 99 ASN A N 1
ATOM 793 C CA . ASN A 1 99 ? 8.937 -2.931 -9.961 1.00 92.94 99 ASN A CA 1
ATOM 794 C C . ASN A 1 99 ? 9.903 -3.821 -9.149 1.00 92.94 99 ASN A C 1
ATOM 796 O O . ASN A 1 99 ? 10.126 -4.991 -9.484 1.00 92.94 99 ASN A O 1
ATOM 800 N N . THR A 1 100 ? 10.511 -3.255 -8.102 1.00 95.56 100 THR A N 1
ATOM 801 C CA . THR A 1 100 ? 11.414 -3.942 -7.163 1.00 95.56 100 THR A CA 1
ATOM 802 C C . THR A 1 100 ? 10.752 -4.131 -5.799 1.00 95.56 100 THR A C 1
ATOM 804 O O . THR A 1 100 ? 9.781 -3.455 -5.463 1.00 95.56 100 THR A O 1
ATOM 807 N N . VAL A 1 101 ? 11.262 -5.073 -5.002 1.00 96.81 101 VAL A N 1
ATOM 808 C CA . VAL A 1 101 ? 10.749 -5.302 -3.641 1.00 96.81 101 VAL A CA 1
ATOM 809 C C . VAL A 1 101 ? 11.005 -4.076 -2.771 1.00 96.81 101 VAL A C 1
ATOM 811 O O . VAL A 1 101 ? 10.137 -3.689 -2.001 1.00 96.81 101 VAL A O 1
ATOM 814 N N . GLU A 1 102 ? 12.168 -3.451 -2.933 1.00 97.88 102 GLU A N 1
ATOM 815 C CA . GLU A 1 102 ? 12.608 -2.290 -2.167 1.00 97.88 102 GLU A CA 1
ATOM 816 C C . GLU A 1 102 ? 11.722 -1.069 -2.436 1.00 97.88 102 GLU A C 1
ATOM 818 O O . GLU A 1 102 ? 11.334 -0.383 -1.495 1.00 97.88 102 GLU A O 1
ATOM 823 N N . PHE A 1 103 ? 11.357 -0.828 -3.702 1.00 97.38 103 PHE A N 1
ATOM 824 C CA . PHE A 1 103 ? 10.468 0.273 -4.074 1.00 97.38 103 PHE A CA 1
ATOM 825 C C . PHE A 1 103 ? 9.071 0.092 -3.472 1.00 97.38 103 PHE A C 1
ATOM 827 O O . PHE A 1 103 ? 8.539 1.001 -2.836 1.00 97.38 103 PHE A O 1
ATOM 834 N N . VAL A 1 104 ? 8.489 -1.101 -3.629 1.00 97.81 104 VAL A N 1
ATOM 835 C CA . VAL A 1 104 ? 7.143 -1.390 -3.118 1.00 97.81 104 VAL A CA 1
ATOM 836 C C . VAL A 1 104 ? 7.119 -1.379 -1.592 1.00 97.81 104 VAL A C 1
ATOM 838 O O . VAL A 1 104 ? 6.196 -0.836 -0.999 1.00 97.81 104 VAL A O 1
ATOM 841 N N . GLU A 1 105 ? 8.139 -1.934 -0.939 1.00 98.44 105 GLU A N 1
ATOM 842 C CA . GLU A 1 105 ? 8.254 -1.878 0.518 1.00 98.44 105 GLU A CA 1
ATOM 843 C C . GLU A 1 105 ? 8.379 -0.443 1.038 1.00 98.44 105 GLU A C 1
ATOM 845 O O . GLU A 1 105 ? 7.783 -0.140 2.065 1.00 98.44 105 GLU A O 1
ATOM 850 N N . GLY A 1 106 ? 9.116 0.434 0.345 1.00 98.25 106 GLY A N 1
ATOM 851 C CA . GLY A 1 106 ? 9.191 1.856 0.691 1.00 98.25 106 GLY A CA 1
ATOM 852 C C . GLY A 1 106 ? 7.810 2.510 0.708 1.00 98.25 106 GLY A C 1
ATOM 853 O O . GLY A 1 106 ? 7.399 3.034 1.735 1.00 98.25 106 GLY A O 1
ATOM 854 N N . ASN A 1 107 ? 7.051 2.352 -0.377 1.00 98.31 107 ASN A N 1
ATOM 855 C CA . ASN A 1 107 ? 5.684 2.872 -0.487 1.00 98.31 107 ASN A CA 1
ATOM 856 C C . ASN A 1 107 ? 4.735 2.283 0.576 1.00 98.31 107 ASN A C 1
ATOM 858 O O . ASN A 1 107 ? 3.909 2.996 1.133 1.00 98.31 107 ASN A O 1
ATOM 862 N N . ILE A 1 108 ? 4.861 0.989 0.901 1.00 98.62 108 ILE A N 1
ATOM 863 C CA . ILE A 1 108 ? 4.088 0.377 1.995 1.00 98.62 108 ILE A CA 1
ATOM 864 C C . ILE A 1 108 ? 4.393 1.059 3.334 1.00 98.62 108 ILE A C 1
ATOM 866 O O . ILE A 1 108 ? 3.479 1.318 4.113 1.00 98.62 108 ILE A O 1
ATOM 870 N N . LYS A 1 109 ? 5.673 1.321 3.622 1.00 98.50 109 LYS A N 1
ATOM 871 C CA . LYS A 1 109 ? 6.074 1.969 4.875 1.00 98.50 109 LYS A CA 1
ATOM 872 C C . LYS A 1 109 ? 5.549 3.393 4.955 1.00 98.50 109 LYS A C 1
ATOM 874 O O . LYS A 1 109 ? 5.067 3.764 6.013 1.00 98.50 109 LYS A O 1
ATOM 879 N N . GLU A 1 110 ? 5.580 4.135 3.851 1.00 98.06 110 GLU A N 1
ATOM 880 C CA . GLU A 1 110 ? 5.016 5.485 3.797 1.00 98.06 110 GLU A CA 1
ATOM 881 C C . GLU A 1 110 ? 3.502 5.474 4.074 1.00 98.06 110 GLU A C 1
ATOM 883 O O . GLU A 1 110 ? 3.053 6.249 4.910 1.00 98.06 110 GLU A O 1
ATOM 888 N N . ILE A 1 111 ? 2.734 4.523 3.515 1.00 97.81 111 ILE A N 1
ATOM 889 C CA . ILE A 1 111 ? 1.308 4.349 3.872 1.00 97.81 111 ILE A CA 1
ATOM 890 C C . ILE A 1 111 ? 1.139 4.139 5.384 1.00 97.81 111 ILE A C 1
ATOM 892 O O . ILE A 1 111 ? 0.309 4.793 6.012 1.00 97.81 111 ILE A O 1
ATOM 896 N N . VAL A 1 112 ? 1.892 3.204 5.973 1.00 98.00 112 VAL A N 1
ATOM 897 C CA . VAL A 1 112 ? 1.771 2.881 7.407 1.00 98.00 112 VAL A CA 1
ATOM 898 C C . VAL A 1 112 ? 2.173 4.067 8.281 1.00 98.00 112 VAL A C 1
ATOM 900 O O . VAL A 1 112 ? 1.522 4.329 9.290 1.00 98.00 112 VAL A O 1
ATOM 903 N N . ASP A 1 113 ? 3.225 4.786 7.900 1.00 97.50 113 ASP A N 1
ATOM 904 C CA . ASP A 1 113 ? 3.693 5.966 8.620 1.00 97.50 113 ASP A CA 1
ATOM 905 C C . ASP A 1 113 ? 2.621 7.058 8.624 1.00 97.50 113 ASP A C 1
ATOM 907 O O . ASP A 1 113 ? 2.266 7.542 9.696 1.00 97.50 113 ASP A O 1
ATOM 911 N N . THR A 1 114 ? 2.020 7.357 7.471 1.00 96.94 114 THR A N 1
ATOM 912 C CA . THR A 1 114 ? 0.928 8.333 7.366 1.00 96.94 114 THR A CA 1
ATOM 913 C C . THR A 1 114 ? -0.329 7.889 8.117 1.00 96.94 114 THR A C 1
ATOM 915 O O . THR A 1 114 ? -0.960 8.699 8.794 1.00 96.94 114 THR A O 1
ATOM 918 N N . ILE A 1 115 ? -0.684 6.598 8.078 1.00 96.00 115 ILE A N 1
ATOM 919 C CA . ILE A 1 115 ? -1.798 6.069 8.883 1.00 96.00 115 ILE A CA 1
ATOM 920 C C . ILE A 1 115 ? -1.558 6.324 10.370 1.00 96.00 115 ILE A C 1
ATOM 922 O O . ILE A 1 115 ? -2.477 6.761 11.053 1.00 96.00 115 ILE A O 1
ATOM 926 N N . LEU A 1 116 ? -0.347 6.077 10.872 1.00 95.81 116 LEU A N 1
ATOM 927 C CA . LEU A 1 116 ? -0.014 6.274 12.285 1.00 95.81 116 LEU A CA 1
ATOM 928 C C . LEU A 1 116 ? 0.080 7.750 12.690 1.00 95.81 116 LEU A C 1
ATOM 930 O O . LEU A 1 116 ? -0.086 8.060 13.868 1.00 95.81 116 LEU A O 1
ATOM 934 N N . GLU A 1 117 ? 0.344 8.655 11.747 1.00 95.38 117 GLU A N 1
ATOM 935 C CA . GLU A 1 117 ? 0.280 10.102 11.981 1.00 95.38 117 GLU A CA 1
ATOM 936 C C . GLU A 1 117 ? -1.165 10.590 12.161 1.00 95.38 117 GLU A C 1
ATOM 938 O O . GLU A 1 117 ? -1.415 11.454 13.001 1.00 95.38 117 GLU A O 1
ATOM 943 N N . ILE A 1 118 ? -2.116 10.017 11.415 1.00 94.19 118 ILE A N 1
ATOM 944 C CA . ILE A 1 118 ? -3.535 10.416 11.435 1.00 94.19 118 ILE A CA 1
ATOM 945 C C . ILE A 1 118 ? -4.333 9.647 12.501 1.00 94.19 118 ILE A C 1
ATOM 947 O O . ILE A 1 118 ? -5.212 10.208 13.153 1.00 94.19 118 ILE A O 1
ATOM 951 N N . TYR A 1 119 ? -4.023 8.365 12.689 1.00 92.00 119 TYR A N 1
ATOM 952 C CA . TYR A 1 119 ? -4.687 7.440 13.608 1.00 92.00 119 TYR A CA 1
ATOM 953 C C . TYR A 1 119 ? -3.651 6.815 14.562 1.00 92.00 119 TYR A C 1
ATOM 955 O O . TYR A 1 119 ? -3.305 5.637 14.420 1.00 92.00 119 TYR A O 1
ATOM 963 N N .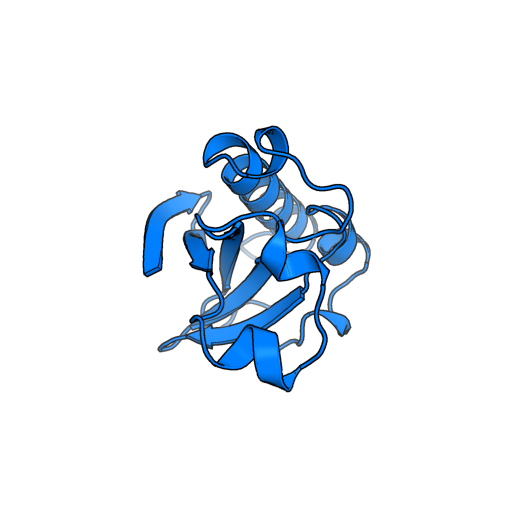 PRO A 1 120 ? -3.111 7.588 15.522 1.00 85.94 120 PRO A N 1
ATOM 964 C CA . PRO A 1 120 ? -2.127 7.077 16.470 1.00 85.94 120 PRO A CA 1
ATOM 965 C C . PRO A 1 120 ? -2.724 5.972 17.355 1.00 85.94 120 PRO A C 1
ATOM 967 O O . PRO A 1 120 ? -3.898 6.006 17.723 1.00 85.94 120 PRO A O 1
ATOM 970 N N . GLU A 1 121 ? -1.911 4.982 17.734 1.00 74.62 121 GLU A N 1
ATOM 971 C CA . GLU A 1 121 ? -2.357 3.944 18.669 1.00 74.62 121 GLU A CA 1
ATOM 972 C C . GLU A 1 121 ? -2.663 4.550 20.054 1.00 74.62 121 GLU A C 1
ATOM 974 O O . GLU A 1 121 ? -1.772 5.106 20.699 1.00 74.62 121 GLU A O 1
ATOM 979 N N . GLY A 1 122 ? -3.898 4.375 20.546 1.00 61.56 122 GLY A N 1
ATOM 980 C CA . GLY A 1 122 ? -4.245 4.601 21.956 1.00 61.56 122 GLY A CA 1
ATOM 981 C C . GLY A 1 122 ? -5.095 5.830 22.306 1.00 61.56 122 GLY A C 1
ATOM 982 O O . GLY A 1 122 ? -5.018 6.261 23.459 1.00 61.56 122 GLY A O 1
ATOM 983 N N . GLU A 1 123 ? -5.908 6.361 21.386 1.00 42.25 123 GLU A N 1
ATOM 984 C CA . GLU A 1 123 ? -6.994 7.314 21.710 1.00 42.25 123 G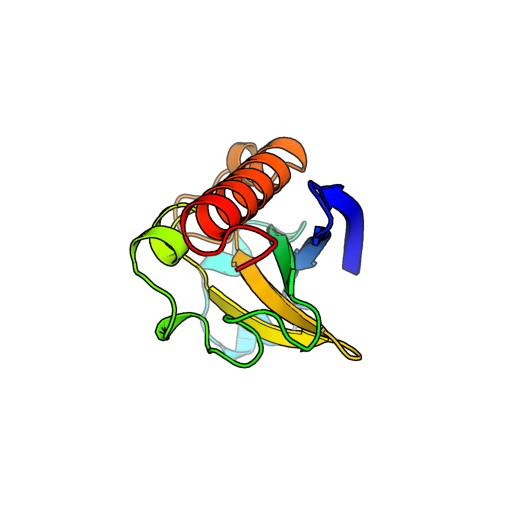LU A CA 1
ATOM 985 C C . GLU A 1 123 ? -8.370 6.646 21.868 1.00 42.25 123 GLU A C 1
ATOM 987 O O . GLU A 1 123 ? -8.714 5.761 21.050 1.00 42.25 123 GLU A O 1
#

Nearest PDB structures (foldseek):
  7nzy-assembly3_C  TM=5.971E-01  e=3.612E-01  Homo sapiens
  2pmi-assembly2_C  TM=5.393E-01  e=2.740E+00  Saccharomyces cerevisiae
  2clq-assembly1_A-2  TM=5.276E-01  e=3.690E+00  Homo sapiens
  8esr-assembly1_N  TM=3.075E-01  e=1.510E+00  Schizosaccharomyces pombe
  7ohy-assembly1_N  TM=2.629E-01  e=2.158E+00  Saccharomyces cerevisiae S288C